Protein AF-A0A1S3DND7-F1 (afdb_monomer_lite)

Secondary structure (DSSP, 8-state):
-EEE-SSS-HHHHHHHHHHTT-S-EEEE-S-TT-----------S------S-EEEE-HHHHHHHHHHHHHTT-S----------TTS-GGGS---TT---

Radius of gyration: 15.47 Å; chains: 1; bounding box: 41×29×36 Å

pLDDT: mean 81.91, std 9.47, range [55.03, 95.69]

Organism: Diaphorina citri (NCBI:txid121845)

Sequence (101 aa):
MLFVHRECSFVHKAMIAESIGARGVIISDNDPDSDDFYVEMISDQSKREIHIPVAFLVGKNGRVIKNALKRLKMDYALINIPVNLTYVPIHKMNQPPWMQI

InterPro domains:
  IPR003137 PA domain [PF02225] (5-63)

Foldseek 3Di:
DEAEDDDDALLVVLVVCVVVPHQEYEYEYPPLPDPDPDDDNDDPPPPDDHDHYYHYDYNVVSVVVVVVCVVVVHPDDDDDDPPDCPPPPPVRDPDDPVPDD

Structure (mmCIF, N/CA/C/O backbone):
data_AF-A0A1S3DND7-F1
#
_entry.id   AF-A0A1S3DND7-F1
#
loop_
_atom_site.group_PDB
_atom_site.id
_atom_site.type_symbol
_atom_site.label_atom_id
_atom_site.label_alt_id
_atom_site.label_comp_id
_atom_site.label_asym_id
_atom_site.label_entity_id
_atom_site.label_seq_id
_atom_site.pdbx_PDB_ins_code
_atom_site.Cartn_x
_atom_site.Cartn_y
_atom_site.Cartn_z
_atom_site.occupancy
_atom_site.B_iso_or_equiv
_atom_site.auth_seq_id
_atom_site.auth_comp_id
_atom_site.auth_asym_id
_atom_site.auth_atom_id
_atom_site.pdbx_PDB_model_num
ATOM 1 N N . MET A 1 1 ? -1.973 -5.614 2.078 1.00 78.19 1 MET A N 1
ATOM 2 C CA . MET A 1 1 ? -1.615 -4.712 3.205 1.00 78.19 1 MET A CA 1
ATOM 3 C C . MET A 1 1 ? -1.479 -3.281 2.688 1.00 78.19 1 MET A C 1
ATOM 5 O O . MET A 1 1 ? -1.041 -3.140 1.555 1.00 78.19 1 MET A O 1
ATOM 9 N N . LEU A 1 2 ? -1.870 -2.250 3.452 1.00 75.06 2 LEU A N 1
ATOM 10 C CA . LEU A 1 2 ? -1.784 -0.839 3.031 1.00 75.06 2 LEU A CA 1
ATOM 11 C C . LEU A 1 2 ? -0.657 -0.108 3.779 1.00 75.06 2 LEU A C 1
ATOM 13 O O . LEU A 1 2 ? -0.715 0.003 5.003 1.00 75.06 2 LEU A O 1
ATOM 17 N N . PHE A 1 3 ? 0.322 0.436 3.056 1.00 79.56 3 PHE A N 1
ATOM 18 C CA . PHE A 1 3 ? 1.369 1.306 3.605 1.00 79.56 3 PHE A CA 1
ATOM 19 C C . PHE A 1 3 ? 1.175 2.755 3.174 1.00 79.56 3 PHE A C 1
ATOM 21 O O . PHE A 1 3 ? 0.501 3.040 2.191 1.00 79.56 3 PHE A O 1
ATOM 28 N N . VAL A 1 4 ? 1.809 3.668 3.907 1.00 78.31 4 VAL A N 1
ATOM 29 C CA . VAL A 1 4 ? 1.992 5.058 3.479 1.00 78.31 4 VAL A CA 1
ATOM 30 C C . VAL A 1 4 ? 3.436 5.234 3.029 1.00 78.31 4 VAL A C 1
ATOM 32 O O . VAL A 1 4 ? 4.365 4.762 3.703 1.00 78.31 4 VAL A O 1
ATOM 35 N N . HIS A 1 5 ? 3.625 5.868 1.880 1.00 76.31 5 HIS A N 1
ATOM 36 C CA . HIS A 1 5 ? 4.928 6.254 1.369 1.00 76.31 5 HIS A CA 1
ATOM 37 C C . HIS A 1 5 ? 5.534 7.316 2.293 1.00 76.31 5 HIS A C 1
ATOM 39 O O . HIS A 1 5 ? 4.849 8.250 2.668 1.00 76.31 5 HIS A O 1
ATOM 45 N N . ARG A 1 6 ? 6.774 7.129 2.745 1.00 76.12 6 ARG A N 1
ATOM 46 C CA . ARG A 1 6 ? 7.504 8.063 3.624 1.00 76.12 6 ARG A CA 1
ATOM 47 C C . ARG A 1 6 ? 9.000 7.841 3.384 1.00 76.12 6 ARG A C 1
ATOM 49 O O . ARG A 1 6 ? 9.429 7.828 2.245 1.00 76.12 6 ARG A O 1
ATOM 56 N N . GLU A 1 7 ? 9.766 7.564 4.431 1.00 72.75 7 GLU A N 1
ATOM 57 C CA . GLU A 1 7 ? 11.234 7.604 4.425 1.00 72.75 7 GLU A CA 1
ATOM 58 C C . GLU A 1 7 ? 11.934 6.336 3.908 1.00 72.75 7 GLU A C 1
ATOM 60 O O . GLU A 1 7 ? 13.149 6.332 3.749 1.00 72.75 7 GLU A O 1
ATOM 65 N N . CYS A 1 8 ? 11.204 5.246 3.644 1.00 80.12 8 CYS A N 1
ATOM 66 C CA . CYS A 1 8 ? 11.784 3.992 3.150 1.00 80.12 8 CYS A CA 1
ATOM 67 C C . CYS A 1 8 ? 11.276 3.622 1.750 1.00 80.12 8 CYS A C 1
ATOM 69 O O . CYS A 1 8 ? 10.145 3.957 1.383 1.00 80.12 8 CYS A O 1
ATOM 71 N N . SER A 1 9 ? 12.113 2.911 0.986 1.00 86.25 9 SER A N 1
ATOM 72 C CA . SER A 1 9 ? 11.839 2.542 -0.406 1.00 86.25 9 SER A CA 1
ATOM 73 C C . SER A 1 9 ? 10.589 1.667 -0.553 1.00 86.25 9 SER A C 1
ATOM 75 O O . SER A 1 9 ? 10.204 0.921 0.356 1.00 86.25 9 SER A O 1
ATOM 77 N N . PHE A 1 10 ? 9.956 1.727 -1.730 1.00 87.94 10 PHE A N 1
ATOM 78 C CA . PHE A 1 10 ? 8.838 0.845 -2.082 1.00 87.94 10 PHE A CA 1
ATOM 79 C C . PHE A 1 10 ? 9.238 -0.631 -1.973 1.00 87.94 10 PHE A C 1
ATOM 81 O O . PHE A 1 10 ? 8.477 -1.436 -1.435 1.00 87.94 10 PHE A O 1
ATOM 88 N N . VAL A 1 11 ? 10.469 -0.950 -2.393 1.00 88.62 11 VAL A N 1
ATOM 89 C CA . VAL A 1 11 ? 11.043 -2.296 -2.321 1.00 88.62 11 VAL A CA 1
ATOM 90 C C . VAL A 1 11 ? 11.098 -2.782 -0.874 1.00 88.62 11 VAL A C 1
ATOM 92 O O . VAL A 1 11 ? 10.606 -3.860 -0.553 1.00 88.62 11 VAL A O 1
ATOM 95 N N . HIS A 1 12 ? 11.618 -1.965 0.044 1.00 89.75 12 HIS A N 1
ATOM 96 C CA . HIS A 1 12 ? 11.716 -2.346 1.450 1.00 89.75 12 HIS A CA 1
ATOM 97 C C . HIS A 1 12 ? 10.343 -2.600 2.095 1.00 89.75 12 HIS A C 1
ATOM 99 O O . HIS A 1 12 ? 10.173 -3.574 2.828 1.00 89.75 12 HIS A O 1
ATOM 105 N N . LYS A 1 13 ? 9.339 -1.769 1.789 1.00 89.94 13 LYS A N 1
ATOM 106 C CA . LYS A 1 13 ? 7.964 -1.958 2.290 1.00 89.94 13 LYS A CA 1
ATOM 107 C C . LYS A 1 13 ? 7.345 -3.252 1.767 1.00 89.94 13 LYS A C 1
ATOM 109 O O . LYS A 1 13 ? 6.693 -3.967 2.526 1.00 89.94 13 LYS A O 1
ATOM 114 N N . ALA A 1 14 ? 7.551 -3.551 0.488 1.00 90.88 14 ALA A N 1
ATOM 115 C CA . ALA A 1 14 ? 7.037 -4.763 -0.129 1.00 90.88 14 ALA A CA 1
ATOM 116 C C . ALA A 1 14 ? 7.725 -6.025 0.418 1.00 90.88 14 ALA A C 1
ATOM 118 O O . ALA A 1 14 ? 7.032 -6.980 0.747 1.00 90.88 14 ALA A O 1
ATOM 119 N N . MET A 1 15 ? 9.043 -5.985 0.640 1.00 91.56 15 MET A N 1
ATOM 120 C CA . MET A 1 15 ? 9.798 -7.058 1.304 1.00 91.56 15 MET A CA 1
ATOM 121 C C . MET A 1 15 ? 9.268 -7.360 2.711 1.00 91.56 15 MET A C 1
ATOM 123 O O . MET A 1 15 ? 9.095 -8.520 3.076 1.00 91.56 15 MET A O 1
ATOM 127 N N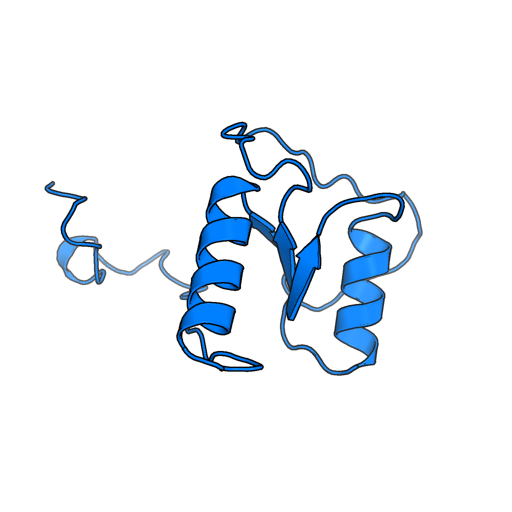 . ILE A 1 16 ? 8.990 -6.324 3.512 1.00 91.62 16 ILE A N 1
ATOM 128 C CA . ILE A 1 16 ? 8.399 -6.505 4.848 1.00 91.62 16 ILE A CA 1
ATOM 129 C C . ILE A 1 16 ? 7.000 -7.114 4.740 1.00 91.62 16 ILE A C 1
ATOM 131 O O . ILE A 1 16 ? 6.649 -7.994 5.518 1.00 91.62 16 ILE A O 1
ATOM 135 N N . ALA A 1 17 ? 6.185 -6.647 3.793 1.00 91.88 17 ALA A N 1
ATOM 136 C CA . ALA A 1 17 ? 4.848 -7.192 3.594 1.00 91.88 17 ALA A CA 1
ATOM 137 C C . ALA A 1 17 ? 4.904 -8.679 3.205 1.00 91.88 17 ALA A C 1
ATOM 139 O O . ALA A 1 17 ? 4.144 -9.488 3.734 1.00 91.88 17 ALA A O 1
ATOM 140 N N . GLU A 1 18 ? 5.817 -9.043 2.309 1.00 92.75 18 GLU A N 1
ATOM 141 C CA . GLU A 1 18 ? 6.044 -10.422 1.886 1.00 92.75 18 GLU A CA 1
ATOM 142 C C . GLU A 1 18 ? 6.517 -11.304 3.050 1.00 92.75 18 GLU A C 1
ATOM 144 O O . GLU A 1 18 ? 5.973 -12.390 3.246 1.00 92.75 18 GLU A O 1
ATOM 149 N N . SER A 1 19 ? 7.451 -10.823 3.880 1.00 92.81 19 SER A N 1
ATOM 150 C CA . SER A 1 19 ? 8.012 -11.606 4.991 1.00 92.81 19 SER A CA 1
ATOM 151 C C . SER A 1 19 ? 6.997 -11.948 6.084 1.00 92.81 19 SER A C 1
ATOM 153 O O . SER A 1 19 ? 7.137 -12.972 6.750 1.00 92.81 19 SER A O 1
ATOM 155 N N . ILE A 1 20 ? 5.943 -11.142 6.239 1.00 93.44 20 ILE A N 1
ATOM 156 C CA . ILE A 1 20 ? 4.826 -11.422 7.155 1.00 93.44 20 ILE A CA 1
ATOM 157 C C . ILE A 1 20 ? 3.673 -12.192 6.484 1.00 93.44 20 ILE A C 1
ATOM 159 O O . ILE A 1 20 ? 2.593 -12.322 7.060 1.00 93.44 20 ILE A O 1
ATOM 163 N N . GLY A 1 21 ? 3.878 -12.693 5.261 1.00 90.88 21 GLY A N 1
ATOM 164 C CA . GLY A 1 21 ? 2.922 -13.534 4.541 1.00 90.88 21 GLY A CA 1
ATOM 165 C C . GLY A 1 21 ? 1.828 -12.774 3.787 1.00 90.88 21 GLY A C 1
ATOM 166 O O . GLY A 1 21 ? 0.798 -13.364 3.444 1.00 90.88 21 GLY A O 1
ATOM 167 N N . ALA A 1 22 ? 2.001 -11.476 3.511 1.00 90.19 22 ALA A N 1
ATOM 168 C CA . ALA A 1 22 ? 1.049 -10.752 2.675 1.00 90.19 22 ALA A CA 1
ATOM 169 C C . ALA A 1 22 ? 1.057 -11.304 1.241 1.00 90.19 22 ALA A C 1
ATOM 171 O O . ALA A 1 22 ? 2.100 -11.596 0.673 1.00 90.19 22 ALA A O 1
ATOM 172 N N . ARG A 1 23 ? -0.123 -11.381 0.617 1.00 89.94 23 ARG A N 1
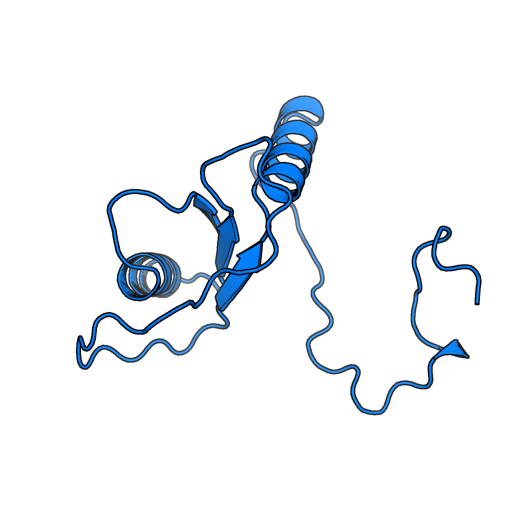ATOM 173 C CA . ARG A 1 23 ? -0.280 -11.783 -0.795 1.00 89.94 23 ARG A CA 1
ATOM 174 C C . ARG A 1 23 ? -0.126 -10.630 -1.789 1.00 89.94 23 ARG A C 1
ATOM 176 O O . ARG A 1 23 ? -0.236 -10.842 -2.988 1.00 89.94 23 ARG A O 1
ATOM 183 N N . GLY A 1 24 ? 0.061 -9.415 -1.288 1.00 89.81 24 GLY A N 1
ATOM 184 C CA . GLY A 1 24 ? 0.134 -8.194 -2.078 1.00 89.81 24 GLY A CA 1
ATOM 185 C C . GLY A 1 24 ? 0.110 -6.950 -1.196 1.00 89.81 24 GLY A C 1
ATOM 186 O O . GLY A 1 24 ? -0.371 -6.968 -0.048 1.00 89.81 24 GLY A O 1
ATOM 187 N N . VAL A 1 25 ? 0.622 -5.850 -1.737 1.00 91.25 25 VAL A N 1
ATOM 188 C CA . VAL A 1 25 ? 0.753 -4.587 -1.013 1.00 91.25 25 VAL A CA 1
ATOM 189 C C . VAL A 1 25 ? 0.237 -3.416 -1.844 1.00 91.25 25 VAL A C 1
ATOM 191 O O . VAL A 1 25 ? 0.482 -3.319 -3.042 1.00 91.25 25 VAL A O 1
ATOM 194 N N . ILE A 1 26 ? -0.498 -2.525 -1.183 1.00 90.75 26 ILE A N 1
ATOM 195 C CA . ILE A 1 26 ? -0.915 -1.235 -1.726 1.00 90.75 26 ILE A CA 1
ATOM 196 C C . ILE A 1 26 ? -0.139 -0.174 -0.953 1.00 90.75 26 ILE A C 1
ATOM 198 O O . ILE A 1 26 ? -0.119 -0.193 0.279 1.00 90.75 26 ILE A O 1
ATOM 202 N N . ILE A 1 27 ? 0.517 0.741 -1.652 1.00 90.00 27 ILE A N 1
ATOM 203 C CA . ILE A 1 27 ? 1.275 1.834 -1.050 1.00 90.00 27 ILE A CA 1
ATOM 204 C C . ILE A 1 27 ? 0.591 3.133 -1.452 1.00 90.00 27 ILE A C 1
ATOM 206 O O . ILE A 1 27 ? 0.477 3.437 -2.630 1.00 90.00 27 ILE A O 1
ATOM 210 N N . SER A 1 28 ? 0.103 3.869 -0.462 1.00 89.00 28 SER A N 1
ATOM 211 C CA . SER A 1 28 ? -0.535 5.165 -0.650 1.00 89.00 28 SER A CA 1
ATOM 212 C C . SER A 1 28 ? 0.481 6.292 -0.527 1.00 89.00 28 SER A C 1
ATOM 214 O O . SER A 1 28 ? 1.388 6.188 0.302 1.00 89.00 28 SER A O 1
ATOM 216 N N . ASP A 1 29 ? 0.278 7.395 -1.242 1.00 84.88 29 ASP A N 1
ATOM 217 C CA . ASP A 1 29 ? 0.965 8.659 -0.952 1.00 84.88 29 ASP A CA 1
ATOM 218 C C . ASP A 1 29 ? 0.748 9.081 0.519 1.00 84.88 29 ASP A C 1
ATOM 220 O O . ASP A 1 29 ? -0.249 8.708 1.158 1.00 84.88 29 ASP A O 1
ATOM 224 N N . ASN A 1 30 ? 1.714 9.815 1.067 1.00 81.25 30 ASN A N 1
ATOM 225 C CA . ASN A 1 30 ? 1.634 10.467 2.363 1.00 81.25 30 ASN A CA 1
ATOM 226 C C . ASN A 1 30 ? 0.745 11.698 2.360 1.00 81.25 30 ASN A C 1
ATOM 228 O O . ASN A 1 30 ? 0.151 11.987 3.399 1.00 81.25 30 ASN A O 1
ATOM 232 N N . ASP A 1 31 ? 0.717 12.431 1.249 1.00 83.25 31 ASP A N 1
ATOM 233 C CA . ASP A 1 31 ? -0.084 13.638 1.150 1.00 83.25 31 ASP A CA 1
ATOM 234 C C . ASP A 1 31 ? -1.561 13.245 0.976 1.00 83.25 31 ASP A C 1
ATOM 236 O O . ASP A 1 31 ? -1.940 12.707 -0.065 1.00 83.25 31 ASP A O 1
ATOM 240 N N . PRO A 1 32 ? -2.414 13.460 1.995 1.00 76.44 32 PRO A N 1
ATOM 241 C CA . PRO A 1 32 ? -3.819 13.070 1.948 1.00 76.44 32 PRO A CA 1
ATOM 242 C C . PRO A 1 32 ? -4.640 13.821 0.898 1.00 76.44 32 PRO A C 1
ATOM 244 O O . PRO A 1 32 ? -5.755 13.379 0.611 1.00 76.44 32 PRO A O 1
ATOM 247 N N . ASP A 1 33 ? -4.130 14.943 0.398 1.00 79.81 33 ASP A N 1
ATOM 248 C CA . ASP A 1 33 ? -4.809 15.817 -0.550 1.00 79.81 33 ASP A CA 1
ATOM 249 C C . ASP A 1 33 ? -4.110 15.813 -1.921 1.00 79.81 33 ASP A C 1
ATOM 251 O O . ASP A 1 33 ? -4.615 16.428 -2.859 1.00 79.81 33 ASP A O 1
ATOM 255 N N . SER A 1 34 ? -3.013 15.053 -2.063 1.00 77.31 34 SER A N 1
ATOM 256 C CA . SER A 1 34 ? -2.419 14.740 -3.362 1.00 77.31 34 SER A CA 1
ATOM 257 C C . SER A 1 34 ? -3.465 14.056 -4.237 1.00 77.31 34 SER A C 1
ATOM 259 O O . SER A 1 34 ? -4.040 13.031 -3.856 1.00 77.31 34 SER A O 1
ATOM 261 N N . ASP A 1 35 ? -3.702 14.665 -5.398 1.00 69.31 35 ASP A N 1
ATOM 262 C CA . ASP A 1 35 ? -4.428 14.117 -6.544 1.00 69.31 35 ASP A CA 1
ATOM 263 C C . ASP A 1 35 ? -3.438 13.791 -7.692 1.00 69.31 35 ASP A C 1
ATOM 265 O O . ASP A 1 35 ? -3.850 13.489 -8.813 1.00 69.31 35 ASP A O 1
ATOM 269 N N . ASP A 1 36 ? -2.127 13.828 -7.413 1.00 66.75 36 ASP A N 1
ATOM 270 C CA . ASP A 1 36 ? -1.079 13.586 -8.400 1.00 66.75 36 ASP A CA 1
ATOM 271 C C . ASP A 1 36 ? -0.946 12.089 -8.701 1.00 66.75 36 ASP A C 1
ATOM 273 O O . ASP A 1 36 ? -0.671 11.251 -7.839 1.00 66.75 36 ASP A O 1
ATOM 277 N N . PHE A 1 37 ? -1.133 11.744 -9.975 1.00 62.38 37 PHE A N 1
ATOM 278 C CA . PHE A 1 37 ? -1.052 10.366 -10.470 1.00 62.38 37 PHE A CA 1
ATOM 279 C C . PHE A 1 37 ? 0.373 9.939 -10.844 1.00 62.38 37 PHE A C 1
ATOM 281 O O . PHE A 1 37 ? 0.602 8.768 -11.152 1.00 62.38 37 PHE A O 1
ATOM 288 N N . TYR A 1 38 ? 1.326 10.872 -10.844 1.00 60.44 38 TYR A N 1
ATOM 289 C CA . TYR A 1 38 ? 2.698 10.618 -11.266 1.00 60.44 38 TYR A CA 1
ATOM 290 C C . TYR A 1 38 ? 3.569 10.223 -10.073 1.00 60.44 38 TYR A C 1
ATOM 292 O O . TYR A 1 38 ? 4.203 11.057 -9.433 1.00 60.44 38 TYR A O 1
ATOM 300 N N . VAL A 1 39 ? 3.628 8.919 -9.803 1.00 69.56 39 VAL A N 1
ATOM 301 C CA . VAL A 1 39 ? 4.708 8.333 -9.006 1.00 69.56 39 VAL A CA 1
ATOM 302 C C . VAL A 1 39 ? 5.401 7.262 -9.832 1.00 69.56 39 VAL A C 1
ATOM 304 O O . VAL A 1 39 ? 4.779 6.308 -10.302 1.00 69.56 39 VAL A O 1
ATOM 307 N N . GLU A 1 40 ? 6.712 7.399 -9.984 1.00 67.62 40 GLU A N 1
ATOM 308 C CA . GLU A 1 40 ? 7.538 6.317 -10.495 1.00 67.62 40 GLU A CA 1
ATOM 309 C C . GLU A 1 40 ? 7.985 5.460 -9.312 1.00 67.62 40 GLU A C 1
ATOM 311 O O . GLU A 1 40 ? 8.770 5.881 -8.459 1.00 67.62 40 GLU A O 1
ATOM 316 N N . MET A 1 41 ? 7.466 4.233 -9.240 1.00 74.88 41 MET A N 1
ATOM 317 C CA . MET A 1 41 ? 7.954 3.240 -8.286 1.00 74.88 41 MET A CA 1
ATOM 318 C C . MET A 1 41 ? 9.300 2.695 -8.770 1.00 74.88 41 MET A C 1
ATOM 320 O O . MET A 1 41 ? 9.386 1.600 -9.324 1.00 74.88 41 MET A O 1
ATOM 324 N N . ILE A 1 42 ? 10.356 3.481 -8.591 1.00 73.88 42 ILE A N 1
ATOM 325 C CA . ILE A 1 42 ? 11.707 3.092 -8.990 1.00 73.88 42 ILE A CA 1
ATOM 326 C C . ILE A 1 42 ? 12.259 2.098 -7.962 1.00 73.88 42 ILE A C 1
ATOM 328 O O . ILE A 1 42 ? 12.148 2.298 -6.747 1.00 73.88 42 ILE A O 1
ATOM 332 N N . SER A 1 43 ? 12.849 1.008 -8.457 1.00 72.94 43 SER A N 1
ATOM 333 C CA . SER A 1 43 ? 13.602 0.075 -7.619 1.00 72.94 43 SER A CA 1
ATOM 334 C C . SER A 1 43 ? 14.796 0.793 -6.993 1.00 72.94 43 SER A C 1
ATOM 336 O O . SER A 1 43 ? 15.511 1.537 -7.661 1.00 72.94 43 SER A O 1
ATOM 338 N N . ASP A 1 44 ? 15.064 0.540 -5.718 1.00 77.38 44 ASP A N 1
ATOM 339 C CA . ASP A 1 44 ? 16.173 1.155 -4.981 1.00 77.38 44 ASP A CA 1
ATOM 340 C C . ASP A 1 44 ? 17.553 0.573 -5.349 1.00 77.38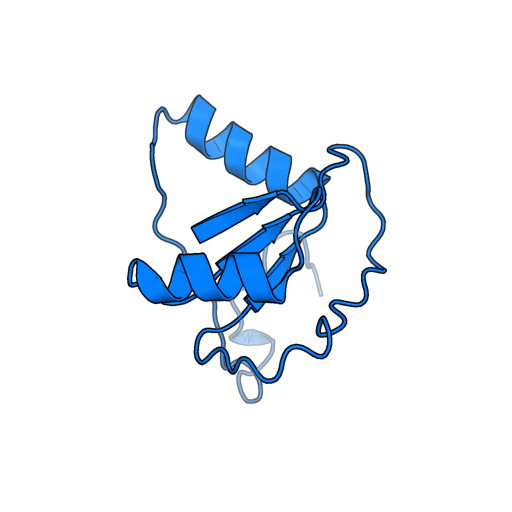 44 ASP A C 1
ATOM 342 O O . ASP A 1 44 ? 18.509 0.721 -4.590 1.00 77.38 44 ASP A O 1
ATOM 346 N N . GLN A 1 45 ? 17.661 -0.110 -6.498 1.00 77.38 45 GLN A N 1
ATOM 347 C CA . GLN A 1 45 ? 18.838 -0.845 -6.987 1.00 77.38 45 GLN A CA 1
ATOM 348 C C . GLN A 1 45 ? 19.361 -1.906 -6.012 1.00 77.38 45 GLN A C 1
ATOM 350 O O . GLN A 1 45 ? 20.396 -2.536 -6.260 1.00 77.38 45 GLN A O 1
ATOM 355 N N . SER A 1 46 ? 18.651 -2.154 -4.911 1.00 73.81 46 SER A N 1
ATOM 356 C CA . SER A 1 46 ? 18.934 -3.305 -4.086 1.00 73.81 46 SER A CA 1
ATOM 357 C C . SER A 1 46 ? 18.607 -4.531 -4.935 1.00 73.81 46 SER A C 1
ATOM 359 O O . SER A 1 46 ? 17.551 -4.611 -5.556 1.00 73.81 46 SER A O 1
ATOM 361 N N . LYS A 1 47 ? 19.526 -5.498 -5.018 1.00 77.75 47 LYS A N 1
ATOM 362 C CA . LYS A 1 47 ? 19.322 -6.764 -5.753 1.00 77.75 47 LYS A CA 1
ATOM 363 C C . LYS A 1 47 ? 18.286 -7.674 -5.065 1.00 77.75 47 LYS A C 1
ATOM 365 O O . LYS A 1 47 ? 18.436 -8.890 -5.049 1.00 77.75 47 LYS A O 1
ATOM 370 N N . ARG A 1 48 ? 17.314 -7.078 -4.376 1.00 80.06 48 ARG A N 1
ATOM 371 C CA . ARG A 1 48 ? 16.274 -7.743 -3.606 1.00 80.06 48 ARG A CA 1
ATOM 372 C C . ARG A 1 48 ? 15.099 -7.974 -4.540 1.00 80.06 48 ARG A C 1
ATOM 374 O O . ARG A 1 48 ? 14.588 -7.031 -5.136 1.00 80.06 48 ARG A O 1
ATOM 381 N N . GLU A 1 49 ? 14.696 -9.228 -4.654 1.00 82.81 49 GLU A N 1
ATOM 382 C CA . GLU A 1 49 ? 13.548 -9.630 -5.457 1.00 82.81 49 GLU A CA 1
ATOM 383 C C . GLU A 1 49 ? 12.307 -9.740 -4.572 1.00 82.81 49 GLU A C 1
ATOM 385 O O . GLU A 1 49 ? 12.375 -10.268 -3.464 1.00 82.81 49 GLU A O 1
ATOM 390 N N . ILE A 1 50 ? 11.186 -9.222 -5.072 1.00 88.19 50 ILE A N 1
ATOM 391 C CA . ILE A 1 50 ? 9.869 -9.271 -4.429 1.00 88.19 50 ILE A CA 1
ATOM 392 C C . ILE A 1 50 ? 8.960 -10.094 -5.331 1.00 88.19 50 ILE A C 1
ATOM 394 O O . ILE A 1 50 ? 8.887 -9.822 -6.530 1.00 88.19 50 ILE A O 1
ATOM 398 N N . HIS A 1 51 ? 8.222 -11.046 -4.764 1.00 90.44 51 HIS A N 1
ATOM 399 C CA . HIS A 1 51 ? 7.380 -11.969 -5.533 1.00 90.44 51 HIS A CA 1
ATOM 400 C C . HIS A 1 51 ? 5.882 -11.698 -5.366 1.00 90.44 51 HIS A C 1
ATOM 402 O O . HIS A 1 51 ? 5.049 -12.398 -5.944 1.00 90.44 51 HIS A O 1
ATOM 408 N N . ILE A 1 52 ? 5.522 -10.676 -4.588 1.00 90.62 52 ILE A N 1
ATOM 409 C CA . ILE A 1 52 ? 4.136 -10.251 -4.389 1.00 90.62 52 ILE A CA 1
ATOM 410 C C . ILE A 1 52 ? 3.806 -9.016 -5.240 1.00 90.62 52 ILE A C 1
ATOM 412 O O . ILE A 1 52 ? 4.657 -8.144 -5.423 1.00 90.62 52 ILE A O 1
ATOM 416 N N . PRO A 1 53 ? 2.564 -8.884 -5.736 1.00 89.19 53 PRO A N 1
ATOM 417 C CA . PRO A 1 53 ? 2.140 -7.697 -6.465 1.00 89.19 53 PRO A CA 1
ATOM 418 C C . PRO A 1 53 ? 2.172 -6.449 -5.572 1.00 89.19 53 PRO A C 1
ATOM 420 O O . PRO A 1 53 ? 1.687 -6.455 -4.433 1.00 89.19 53 PRO A O 1
ATOM 423 N N . VAL A 1 54 ? 2.706 -5.364 -6.132 1.00 88.94 54 VAL A N 1
ATOM 424 C CA . VAL A 1 54 ? 2.804 -4.042 -5.505 1.00 88.94 54 VAL A CA 1
ATOM 425 C C . VAL A 1 54 ? 2.015 -3.048 -6.349 1.00 88.94 54 VAL A C 1
ATOM 427 O O . VAL A 1 54 ? 2.255 -2.927 -7.547 1.00 88.94 54 VAL A O 1
ATOM 430 N N . ALA A 1 55 ? 1.085 -2.328 -5.727 1.00 88.25 55 ALA A N 1
ATOM 431 C CA . ALA A 1 55 ? 0.319 -1.268 -6.374 1.00 88.25 55 ALA A CA 1
ATOM 432 C C . ALA A 1 55 ? 0.502 0.060 -5.634 1.00 88.25 55 ALA A C 1
ATOM 434 O O . ALA A 1 55 ? 0.550 0.088 -4.402 1.00 88.25 55 ALA A O 1
ATOM 435 N N . PHE A 1 56 ? 0.558 1.159 -6.383 1.00 87.75 56 PHE A N 1
ATOM 436 C CA . PHE A 1 56 ? 0.529 2.505 -5.822 1.00 87.75 56 PHE A CA 1
ATOM 437 C C . PHE A 1 56 ? -0.887 3.075 -5.849 1.00 87.75 56 PHE A C 1
AT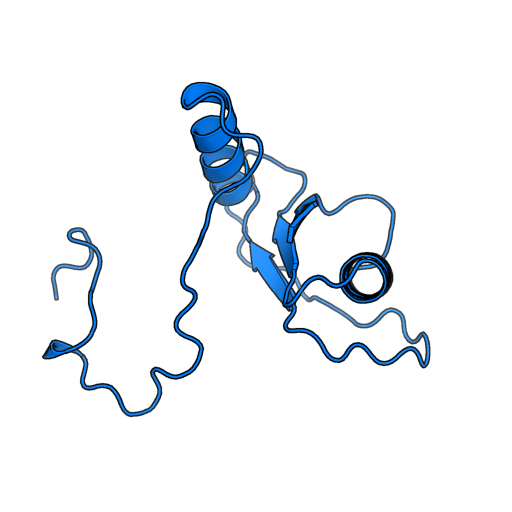OM 439 O O . PHE A 1 56 ? -1.691 2.757 -6.725 1.00 87.75 56 PHE A O 1
ATOM 446 N N . LEU A 1 57 ? -1.191 3.917 -4.871 1.00 87.69 57 LEU A N 1
ATOM 447 C CA . LEU A 1 57 ? -2.476 4.564 -4.726 1.00 87.69 57 LEU A CA 1
ATOM 448 C C . LEU A 1 57 ? -2.272 6.028 -4.327 1.00 87.69 57 LEU A C 1
ATOM 450 O O . LEU A 1 57 ? -1.470 6.357 -3.459 1.00 87.69 57 LEU A O 1
ATOM 454 N N . VAL A 1 58 ? -3.040 6.908 -4.950 1.00 86.88 58 VAL A N 1
ATOM 455 C CA . VAL A 1 58 ? -3.038 8.338 -4.638 1.00 86.88 58 VAL A CA 1
ATOM 456 C C . VAL A 1 58 ? -3.477 8.568 -3.183 1.00 86.88 58 VAL A C 1
ATOM 458 O O . VAL A 1 58 ? -4.342 7.850 -2.663 1.00 86.88 58 VAL A O 1
ATOM 461 N N . GLY A 1 59 ? -2.891 9.560 -2.512 1.00 84.75 59 GLY A N 1
ATOM 462 C CA . GLY A 1 59 ? -3.053 9.761 -1.069 1.00 84.75 59 GLY A CA 1
ATOM 463 C C . GLY A 1 59 ? -4.497 9.976 -0.623 1.00 84.75 59 GLY A C 1
ATOM 464 O O . GLY A 1 59 ? -4.943 9.373 0.363 1.00 84.75 59 GLY A O 1
ATOM 465 N N . LYS A 1 60 ? -5.282 10.714 -1.412 1.00 87.31 60 LYS A N 1
ATOM 466 C CA . LYS A 1 60 ? -6.724 10.901 -1.194 1.00 87.31 60 LYS A CA 1
ATOM 467 C C . LYS A 1 60 ? -7.497 9.589 -1.150 1.00 87.31 60 LYS A C 1
ATOM 469 O O . LYS A 1 60 ? -8.280 9.357 -0.226 1.00 87.31 60 LYS A O 1
ATOM 474 N N . ASN A 1 61 ? -7.230 8.678 -2.084 1.00 87.38 61 ASN A N 1
ATOM 475 C CA . ASN A 1 61 ? -7.859 7.356 -2.093 1.00 87.38 61 ASN A CA 1
ATOM 476 C C . ASN A 1 61 ? -7.445 6.547 -0.853 1.00 87.38 61 ASN A C 1
ATOM 478 O O . ASN A 1 61 ? -8.267 5.855 -0.247 1.00 87.38 61 ASN A O 1
ATOM 482 N N . GLY A 1 62 ? -6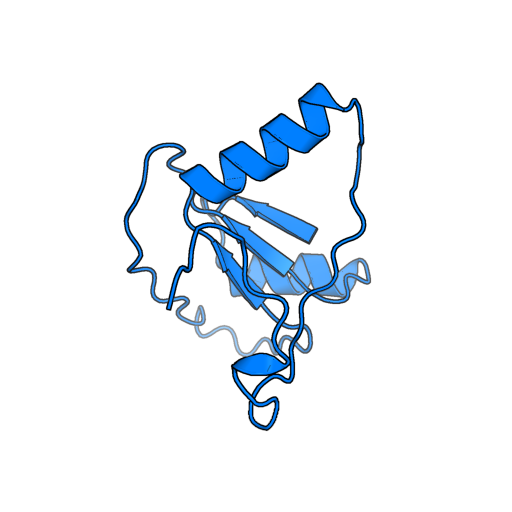.185 6.662 -0.425 1.00 88.06 62 GLY A N 1
ATOM 483 C CA . GLY A 1 62 ? -5.668 5.929 0.731 1.00 88.06 62 GLY A CA 1
ATOM 484 C C . GLY A 1 62 ? -6.308 6.415 2.022 1.00 88.06 62 GLY A C 1
ATOM 485 O O . GLY A 1 62 ? -6.678 5.615 2.889 1.00 88.06 62 GLY A O 1
ATOM 486 N N . ARG A 1 63 ? -6.523 7.730 2.123 1.00 88.75 63 ARG A N 1
ATOM 487 C CA . ARG A 1 63 ? -7.296 8.365 3.189 1.00 88.75 63 ARG A CA 1
ATOM 488 C C . ARG A 1 63 ? -8.741 7.885 3.198 1.00 88.75 63 ARG A C 1
ATOM 490 O O . ARG A 1 63 ? -9.234 7.546 4.272 1.00 88.75 63 ARG A O 1
ATOM 497 N N . VAL A 1 64 ? -9.408 7.807 2.045 1.00 90.31 64 VAL A N 1
ATOM 498 C CA . VAL A 1 64 ? -10.788 7.296 1.950 1.00 90.31 64 VAL A CA 1
ATOM 499 C C . VAL A 1 64 ? -10.880 5.865 2.485 1.00 90.31 64 VAL A C 1
ATOM 501 O O . VAL A 1 64 ? -11.725 5.601 3.341 1.00 90.31 64 VAL A O 1
ATOM 504 N N . ILE A 1 65 ? -9.979 4.967 2.073 1.00 90.44 65 ILE A N 1
ATOM 505 C CA . ILE A 1 65 ? -9.949 3.573 2.551 1.00 90.44 65 ILE A CA 1
ATOM 506 C C . ILE A 1 65 ? -9.743 3.522 4.070 1.00 90.44 65 ILE A C 1
ATOM 508 O O . ILE A 1 65 ? -10.499 2.861 4.783 1.00 90.44 65 ILE A O 1
ATOM 512 N N . LYS A 1 66 ? -8.759 4.258 4.597 1.00 90.19 66 LYS A N 1
ATOM 513 C CA . LYS A 1 66 ? -8.492 4.300 6.043 1.00 90.19 66 LYS A CA 1
ATOM 514 C C . LYS A 1 66 ? -9.659 4.867 6.841 1.00 90.19 66 LYS A C 1
ATOM 516 O O . LYS A 1 66 ? -9.980 4.348 7.907 1.00 90.19 66 LYS A O 1
ATOM 521 N N . ASN A 1 67 ? -10.288 5.927 6.344 1.00 92.31 67 ASN A N 1
ATOM 522 C CA . ASN A 1 67 ? -11.441 6.537 6.994 1.00 92.31 67 ASN A CA 1
ATOM 523 C C . ASN A 1 67 ? -12.647 5.598 6.975 1.00 92.31 67 ASN A C 1
ATOM 525 O O . ASN A 1 67 ? -13.365 5.533 7.969 1.00 92.31 67 ASN A O 1
ATOM 529 N N . ALA A 1 68 ? -12.846 4.843 5.892 1.00 93.38 68 ALA A N 1
ATOM 530 C CA . ALA A 1 68 ? -13.883 3.822 5.820 1.00 93.38 68 ALA A CA 1
ATOM 531 C C . ALA A 1 68 ? -13.663 2.728 6.876 1.00 93.38 68 ALA A C 1
ATOM 533 O O . ALA A 1 68 ? -14.581 2.457 7.647 1.00 93.38 68 ALA A O 1
ATOM 534 N N . LEU A 1 69 ? -12.445 2.182 6.985 1.00 93.19 69 LEU A N 1
ATOM 535 C CA . LEU A 1 69 ? -12.089 1.190 8.010 1.00 93.19 69 LEU A CA 1
ATOM 536 C C . LEU A 1 69 ? -12.322 1.720 9.431 1.00 93.19 69 LEU A C 1
ATOM 538 O O . LEU A 1 69 ? -13.011 1.084 10.226 1.00 93.19 69 LEU A O 1
ATOM 542 N N . LYS A 1 70 ? -11.835 2.934 9.727 1.00 94.25 70 LYS A N 1
ATOM 543 C CA . LYS A 1 70 ? -12.033 3.589 11.032 1.00 94.25 70 LYS A CA 1
ATOM 544 C C . LYS A 1 70 ? -13.507 3.804 11.357 1.00 94.25 70 LYS A C 1
ATOM 546 O O . LYS A 1 70 ? -13.944 3.494 12.461 1.00 94.25 70 LYS A O 1
ATOM 551 N N . ARG A 1 71 ? -14.281 4.326 10.401 1.00 95.69 71 ARG A N 1
ATOM 552 C CA . ARG A 1 71 ? -15.716 4.593 10.570 1.00 95.69 71 ARG A CA 1
ATOM 553 C C . ARG A 1 71 ? -16.501 3.309 10.828 1.00 95.69 71 ARG A C 1
ATOM 555 O O . ARG A 1 71 ? -17.419 3.321 11.638 1.00 95.69 71 ARG A O 1
ATOM 562 N N . LEU A 1 72 ? -16.129 2.219 10.159 1.00 94.56 72 LEU A N 1
ATOM 563 C CA . LEU A 1 72 ? -16.748 0.903 10.325 1.00 94.56 72 LEU A CA 1
ATOM 564 C C . LEU A 1 72 ? -16.197 0.121 11.529 1.00 94.56 72 LEU A C 1
ATOM 566 O O . LEU A 1 72 ? -16.693 -0.965 11.805 1.00 94.56 72 LEU A O 1
ATOM 570 N N . LYS A 1 73 ? -15.207 0.667 12.253 1.00 94.94 73 LYS A N 1
ATOM 571 C CA . LYS A 1 73 ? -14.495 -0.001 13.357 1.00 94.94 73 LYS A CA 1
ATOM 572 C C . LYS A 1 73 ? -13.919 -1.362 12.941 1.00 94.94 73 LYS A C 1
ATOM 574 O O . LYS A 1 73 ? -14.013 -2.336 13.680 1.00 94.94 73 LYS A O 1
ATOM 579 N N . MET A 1 74 ? -13.352 -1.421 11.737 1.00 93.06 74 MET A N 1
ATOM 580 C CA . MET A 1 74 ? -12.735 -2.619 11.176 1.00 93.06 74 MET A CA 1
ATOM 581 C C . MET A 1 74 ? -11.217 -2.463 11.151 1.00 93.06 74 MET A C 1
ATOM 583 O O . MET A 1 74 ? -10.702 -1.495 10.591 1.00 93.06 74 MET A O 1
ATOM 587 N N . ASP A 1 75 ? -10.504 -3.449 11.689 1.00 89.38 75 ASP A N 1
ATOM 588 C CA . ASP A 1 75 ? -9.036 -3.473 11.654 1.00 89.38 75 ASP A CA 1
ATOM 589 C C . ASP A 1 75 ? -8.491 -3.892 10.279 1.00 89.38 75 ASP A C 1
ATOM 591 O O . ASP A 1 75 ? -7.366 -3.557 9.907 1.00 89.38 75 ASP A O 1
ATOM 595 N N . TYR A 1 76 ? -9.301 -4.604 9.493 1.00 89.25 76 TYR A N 1
ATOM 596 C CA . TYR A 1 76 ? -8.976 -5.044 8.140 1.00 89.25 76 TYR A CA 1
ATOM 597 C C . TYR A 1 76 ? -10.237 -5.137 7.277 1.00 89.25 76 TYR A C 1
ATOM 599 O O . TYR A 1 76 ? -11.352 -5.203 7.787 1.00 89.25 76 TYR A O 1
ATOM 607 N N . ALA A 1 77 ? -10.059 -5.176 5.957 1.00 87.38 77 ALA A N 1
ATOM 608 C CA . ALA A 1 77 ? -11.125 -5.481 5.009 1.00 87.38 77 ALA A CA 1
ATOM 609 C C . ALA A 1 77 ? -10.649 -6.517 3.992 1.00 87.38 77 ALA A C 1
ATOM 611 O O . ALA A 1 77 ? -9.482 -6.524 3.593 1.00 87.38 77 ALA A O 1
ATOM 612 N N . LEU A 1 78 ? -11.575 -7.371 3.559 1.00 86.69 78 LEU A N 1
ATOM 613 C CA . LEU A 1 78 ? -11.369 -8.251 2.419 1.00 86.69 78 LEU A CA 1
ATOM 614 C C . LEU A 1 78 ? -11.654 -7.455 1.142 1.00 86.69 78 LEU A C 1
ATOM 616 O O . LEU A 1 78 ? -12.739 -6.895 0.990 1.00 86.69 78 LEU A O 1
ATOM 620 N N . ILE A 1 79 ? -10.688 -7.405 0.230 1.00 83.12 79 ILE A N 1
ATOM 621 C CA . ILE A 1 79 ? -10.843 -6.761 -1.075 1.00 83.12 79 ILE A CA 1
ATOM 622 C C . ILE A 1 79 ? -10.568 -7.778 -2.175 1.00 83.12 79 ILE A C 1
ATOM 624 O O . ILE A 1 79 ? -9.684 -8.623 -2.035 1.00 83.12 79 ILE A O 1
ATOM 628 N N . ASN A 1 80 ? -11.318 -7.688 -3.269 1.00 81.25 80 ASN A N 1
ATOM 629 C CA . ASN A 1 80 ? -11.066 -8.475 -4.465 1.00 81.25 80 ASN A CA 1
ATOM 630 C C . ASN A 1 80 ? -10.449 -7.560 -5.524 1.00 81.25 80 ASN A C 1
ATOM 632 O O . ASN A 1 80 ? -11.091 -6.601 -5.952 1.00 81.25 80 ASN A O 1
ATOM 636 N N . ILE A 1 81 ? -9.202 -7.831 -5.907 1.00 80.19 81 ILE A N 1
ATOM 637 C CA . ILE A 1 81 ? -8.509 -7.081 -6.955 1.00 80.19 81 ILE A CA 1
ATOM 638 C C . ILE A 1 81 ? -8.524 -7.949 -8.215 1.00 80.19 81 ILE A C 1
ATOM 640 O O . ILE A 1 81 ? -7.843 -8.978 -8.245 1.00 80.19 81 ILE A O 1
ATOM 644 N N . PRO A 1 82 ? -9.289 -7.575 -9.253 1.00 71.38 82 PRO A N 1
ATOM 645 C CA . PRO A 1 82 ? -9.312 -8.326 -10.496 1.00 71.38 82 PRO A CA 1
ATOM 646 C C . PRO A 1 82 ? -7.993 -8.101 -11.246 1.00 71.38 82 PRO A C 1
ATOM 648 O O . PRO A 1 82 ? -7.798 -7.083 -11.899 1.00 71.38 82 PRO A O 1
ATOM 651 N N . VAL A 1 83 ? -7.069 -9.054 -11.134 1.00 66.69 83 VAL A N 1
ATOM 652 C CA . VAL A 1 83 ? -5.736 -8.976 -11.763 1.00 66.69 83 VAL A CA 1
ATOM 653 C C . VAL A 1 83 ? -5.725 -9.395 -13.236 1.00 66.69 83 VAL A C 1
ATOM 655 O O . VAL A 1 83 ? -4.753 -9.134 -13.935 1.00 66.69 83 VAL A O 1
ATOM 658 N N . ASN A 1 84 ? -6.794 -10.029 -13.727 1.00 66.31 84 ASN A N 1
ATOM 659 C CA . ASN A 1 84 ? -6.881 -10.510 -15.104 1.00 66.31 84 ASN A CA 1
ATOM 660 C C . ASN A 1 84 ? -8.190 -10.054 -15.761 1.00 66.31 84 ASN A C 1
ATOM 662 O O . ASN A 1 84 ? -9.208 -10.742 -15.699 1.00 66.31 84 ASN A O 1
ATOM 666 N N . LEU A 1 85 ? -8.156 -8.861 -16.357 1.00 71.38 85 LEU A N 1
ATOM 667 C CA . LEU A 1 85 ? -9.274 -8.278 -17.108 1.00 71.38 85 LEU A CA 1
ATOM 668 C C . LEU A 1 85 ? -8.994 -8.178 -18.613 1.00 71.38 85 LEU A C 1
ATOM 670 O O . LEU A 1 85 ? -9.858 -7.730 -19.358 1.00 71.38 85 LEU A O 1
ATOM 674 N N . THR A 1 86 ? -7.827 -8.631 -19.080 1.00 73.31 86 THR A N 1
ATOM 675 C CA . THR A 1 86 ? -7.343 -8.423 -20.455 1.00 73.31 86 THR A CA 1
ATOM 676 C C . THR A 1 86 ? -8.298 -8.943 -21.533 1.00 73.31 86 THR A C 1
ATOM 678 O O . THR A 1 86 ? -8.403 -8.339 -22.595 1.00 73.31 86 THR A O 1
ATOM 681 N N . TYR A 1 87 ? -9.027 -10.030 -21.262 1.00 78.38 87 TYR A N 1
ATOM 682 C CA . TYR A 1 87 ? -9.980 -10.635 -22.205 1.00 78.38 87 TYR A CA 1
ATOM 683 C C . TYR A 1 87 ? -11.441 -10.524 -21.759 1.00 78.38 87 TYR A C 1
ATOM 685 O O . TYR A 1 87 ? -12.314 -11.151 -22.358 1.00 78.38 87 TYR A O 1
ATOM 693 N N . VAL A 1 88 ? -11.728 -9.767 -20.697 1.00 78.12 88 VAL A N 1
ATOM 694 C CA . VAL A 1 88 ? -13.101 -9.587 -20.220 1.00 78.12 88 VAL A CA 1
ATOM 695 C C . VAL A 1 88 ? -13.754 -8.487 -21.060 1.00 78.12 88 VAL A C 1
ATOM 697 O O . VAL A 1 88 ? -13.294 -7.348 -21.022 1.00 78.12 88 VAL A O 1
ATOM 700 N N . PRO A 1 89 ? -14.823 -8.782 -21.825 1.00 79.00 89 PRO A N 1
ATOM 701 C CA . PRO A 1 89 ? -15.524 -7.753 -22.582 1.00 79.00 89 PRO A CA 1
ATOM 702 C C . PRO A 1 89 ? -16.059 -6.659 -21.652 1.00 79.00 89 PRO A C 1
ATOM 704 O O . PRO A 1 89 ? -16.590 -6.969 -20.587 1.00 79.00 89 PRO A O 1
ATOM 707 N N . ILE A 1 90 ? -15.999 -5.398 -22.086 1.00 74.19 90 ILE A N 1
ATOM 708 C CA . ILE A 1 90 ? -16.402 -4.205 -21.310 1.00 74.19 90 ILE A CA 1
ATOM 709 C C . ILE A 1 90 ? -17.809 -4.345 -20.701 1.00 74.19 90 ILE A C 1
ATOM 711 O O . ILE A 1 90 ? -18.018 -3.988 -19.545 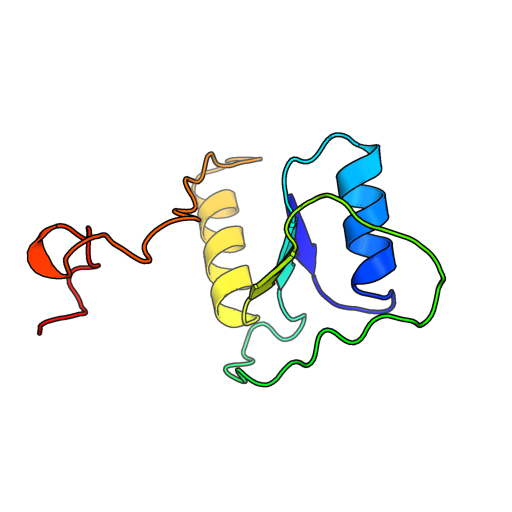1.00 74.19 90 ILE A O 1
ATOM 715 N N . HIS A 1 91 ? -18.755 -4.939 -21.441 1.00 78.25 91 HIS A N 1
ATOM 716 C CA . HIS A 1 91 ? -20.136 -5.171 -20.992 1.00 78.25 91 HIS A CA 1
ATOM 717 C C . HIS A 1 91 ? -20.279 -6.240 -19.891 1.00 78.25 91 HIS A C 1
ATOM 719 O O . HIS A 1 91 ? -21.337 -6.355 -19.282 1.00 78.25 91 HIS A O 1
ATOM 725 N N . LYS A 1 92 ? -19.242 -7.055 -19.657 1.00 77.56 92 LYS A N 1
ATOM 726 C CA . LYS A 1 92 ? -19.169 -8.045 -18.567 1.00 77.56 92 LYS A CA 1
ATOM 727 C C . LYS A 1 92 ? -18.309 -7.572 -17.400 1.00 77.56 92 LYS A C 1
ATOM 729 O O . LYS A 1 92 ? -18.198 -8.284 -16.404 1.00 77.56 92 LYS A O 1
ATOM 734 N N . MET A 1 93 ? -17.671 -6.409 -17.516 1.00 76.56 93 MET A N 1
ATOM 735 C CA . MET A 1 93 ? -16.936 -5.817 -16.408 1.00 76.56 93 MET A CA 1
ATOM 736 C C . MET A 1 93 ? -17.932 -5.181 -15.441 1.00 76.56 93 MET A C 1
ATOM 738 O O . MET A 1 93 ? -18.784 -4.398 -15.852 1.00 76.56 93 MET A O 1
ATOM 742 N N . ASN A 1 94 ? -17.798 -5.487 -14.150 1.00 72.19 94 ASN A N 1
ATOM 743 C CA . ASN A 1 94 ? -18.513 -4.766 -13.099 1.00 72.19 94 ASN A CA 1
ATOM 744 C C . ASN A 1 94 ? -17.939 -3.350 -13.009 1.00 72.19 94 ASN A C 1
ATOM 746 O O . ASN A 1 94 ? -16.983 -3.100 -12.273 1.00 72.19 94 ASN A O 1
ATOM 750 N N . GLN A 1 95 ? -18.486 -2.448 -13.818 1.00 68.94 95 GLN A N 1
ATOM 751 C CA . GLN A 1 95 ? -18.090 -1.052 -13.826 1.00 68.94 95 GLN A CA 1
ATOM 752 C C . GLN A 1 95 ? -18.781 -0.313 -12.684 1.00 68.94 95 GLN A C 1
ATOM 754 O O . GLN A 1 95 ? -19.941 -0.592 -12.367 1.00 68.94 95 GLN A O 1
ATOM 759 N N . PRO A 1 96 ? -18.082 0.627 -12.039 1.00 67.75 96 PRO A N 1
ATOM 760 C CA . PRO A 1 96 ? -18.722 1.455 -11.048 1.00 67.75 96 PRO A CA 1
ATOM 761 C C . PRO A 1 96 ? -19.754 2.384 -11.713 1.00 67.75 96 PRO A C 1
ATOM 763 O O . PRO A 1 96 ? -19.551 2.820 -12.846 1.00 67.75 96 PRO A O 1
ATOM 766 N N . PRO A 1 97 ? -20.844 2.735 -11.009 1.00 71.69 97 PRO A N 1
ATOM 767 C CA . PRO A 1 97 ? -22.015 3.394 -11.598 1.00 71.69 97 PRO A CA 1
ATOM 768 C C . PRO A 1 97 ? -21.755 4.805 -12.152 1.00 71.69 97 PRO A C 1
ATOM 770 O O . PRO A 1 97 ? -22.594 5.341 -12.867 1.00 71.69 97 PRO A O 1
ATOM 773 N N . TRP A 1 98 ? -20.612 5.415 -11.829 1.00 74.38 98 TRP A N 1
ATOM 774 C CA . TRP A 1 98 ? -20.190 6.719 -12.353 1.00 74.38 98 TRP A CA 1
ATOM 775 C C . TRP A 1 98 ? -19.395 6.633 -13.663 1.00 74.38 98 TRP A C 1
ATOM 777 O O . TRP A 1 98 ? -19.089 7.667 -14.250 1.00 74.38 98 TRP A O 1
ATOM 787 N N . MET A 1 99 ? -19.057 5.429 -14.134 1.00 66.25 99 MET A N 1
ATOM 788 C CA . MET A 1 99 ? -18.557 5.218 -15.493 1.00 66.25 99 MET A CA 1
ATOM 789 C C . MET A 1 99 ? -19.745 4.910 -16.400 1.00 66.25 99 MET A C 1
ATOM 791 O O . MET A 1 99 ? -20.025 3.758 -16.714 1.00 66.25 99 MET A O 1
ATOM 795 N N . GLN A 1 100 ? -20.502 5.948 -16.752 1.00 55.72 100 GLN A N 1
ATOM 796 C CA . GLN A 1 100 ? -21.541 5.838 -17.773 1.00 55.72 100 GLN A CA 1
ATOM 797 C C . GLN A 1 100 ? -20.865 5.952 -19.142 1.00 55.72 100 GLN A C 1
ATOM 799 O O . GLN A 1 100 ? -20.540 7.054 -19.581 1.00 55.72 100 GLN A O 1
ATOM 804 N N . ILE A 1 101 ? -20.601 4.804 -19.766 1.00 55.03 101 ILE A N 1
ATOM 805 C CA . ILE A 1 101 ? -20.260 4.683 -21.190 1.00 55.03 101 ILE A CA 1
ATOM 806 C C . ILE A 1 101 ? -21.495 4.151 -21.908 1.00 55.03 101 ILE A C 1
ATOM 808 O O . ILE A 1 101 ? -22.084 3.177 -21.382 1.00 55.03 101 ILE A O 1
#